Protein AF-A0A2E3HHB7-F1 (afdb_monomer_lite)

Secondary structure (DSSP, 8-state):
---HHHHHSTT-BTTTB-TTHHHHS-HHHHHHHHHHHHHHHHHHHHHHH--S--S----

Foldseek 3Di:
DQDPVQCVDPLDDVQQGTPVCSVVDDPVSSVVSVVVVVVVVVVVVVVVVPPPDDPDDDD

pLDDT: mean 81.06, std 13.16, range [50.47, 94.12]

Sequence (59 aa):
PISEEEKASEKFQLGVSCPKCFDESSPEQKARFAERQKQIELARARGCQHRGQNPRKPS

Radius of gyration: 17.81 Å; chains: 1; bounding box: 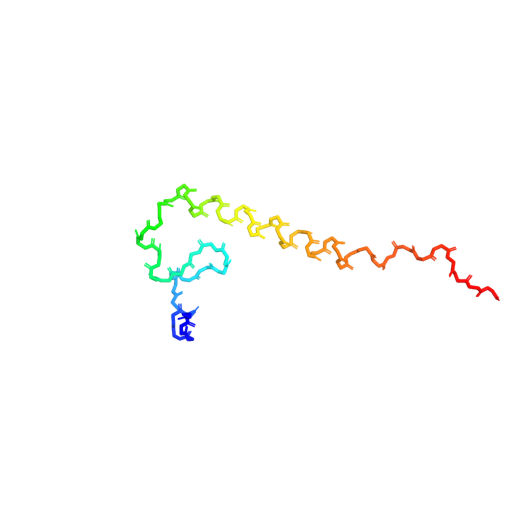37×26×50 Å

Structure (mmCIF, N/CA/C/O backbone):
data_AF-A0A2E3HHB7-F1
#
_entry.id   AF-A0A2E3HHB7-F1
#
loop_
_atom_site.group_PDB
_atom_site.id
_atom_site.type_symbol
_atom_site.label_atom_id
_atom_site.label_alt_id
_atom_site.label_comp_id
_atom_site.label_asym_id
_atom_site.label_entity_id
_atom_site.label_seq_id
_atom_site.pdbx_PDB_ins_code
_atom_site.Cartn_x
_atom_site.Cartn_y
_atom_site.Cartn_z
_atom_site.occupancy
_atom_site.B_iso_or_equiv
_atom_site.auth_seq_id
_atom_site.auth_comp_id
_atom_site.auth_asym_id
_atom_site.auth_atom_id
_atom_site.pdbx_PDB_model_num
ATOM 1 N N . PRO A 1 1 ? 3.388 -8.665 10.816 1.00 65.00 1 PRO A N 1
ATOM 2 C CA . PRO A 1 1 ? 3.012 -9.307 9.529 1.00 65.00 1 PRO A CA 1
ATOM 3 C C . PRO A 1 1 ? 1.478 -9.352 9.430 1.00 65.00 1 PRO A C 1
ATOM 5 O O . PRO A 1 1 ? 0.834 -9.503 10.464 1.00 65.00 1 PRO A O 1
ATOM 8 N N . ILE A 1 2 ? 0.902 -9.131 8.245 1.00 71.88 2 ILE A N 1
ATOM 9 C CA . ILE A 1 2 ? -0.558 -9.145 8.024 1.00 71.88 2 ILE A CA 1
ATOM 10 C C . ILE A 1 2 ? -1.005 -10.590 7.776 1.00 71.88 2 ILE A C 1
ATOM 12 O O . ILE A 1 2 ? -0.447 -11.244 6.891 1.00 71.88 2 ILE A O 1
ATOM 16 N N . SER A 1 3 ? -1.981 -11.066 8.555 1.00 83.88 3 SER A N 1
ATOM 17 C CA . SER A 1 3 ? -2.587 -12.397 8.401 1.00 83.88 3 SER A CA 1
ATOM 18 C C . SER A 1 3 ? -3.392 -12.503 7.102 1.00 83.88 3 SER A C 1
ATOM 20 O O . SER A 1 3 ? -3.752 -11.497 6.500 1.00 83.88 3 SER A O 1
ATOM 22 N N . GLU A 1 4 ? -3.686 -13.715 6.644 1.00 83.38 4 GLU A N 1
ATOM 23 C CA . GLU A 1 4 ? -4.427 -13.915 5.390 1.00 83.38 4 GLU A CA 1
ATOM 24 C C . GLU A 1 4 ? -5.886 -13.452 5.478 1.00 83.38 4 GLU A C 1
ATOM 26 O O . GLU A 1 4 ? -6.351 -12.775 4.566 1.00 83.38 4 GLU A O 1
ATOM 31 N N . GLU A 1 5 ? -6.560 -13.684 6.608 1.00 83.75 5 GLU A N 1
ATOM 32 C CA . GLU A 1 5 ? -7.892 -13.116 6.892 1.00 83.75 5 GLU A CA 1
ATOM 33 C C . GLU A 1 5 ? -7.907 -11.588 6.793 1.00 83.75 5 GLU A C 1
ATOM 35 O O . GLU A 1 5 ? -8.813 -10.990 6.221 1.00 83.75 5 GLU A O 1
ATOM 40 N N . GLU A 1 6 ? -6.843 -10.946 7.268 1.00 82.12 6 GLU A N 1
ATOM 41 C CA . GLU A 1 6 ? -6.702 -9.493 7.218 1.00 82.12 6 GLU A CA 1
ATOM 42 C C . GLU A 1 6 ? -6.533 -8.992 5.773 1.00 82.12 6 GLU A C 1
ATOM 44 O O . GLU A 1 6 ? -6.918 -7.868 5.470 1.00 82.12 6 GLU A O 1
ATOM 49 N N . LYS A 1 7 ? -5.995 -9.812 4.857 1.00 82.75 7 LYS A N 1
ATOM 50 C CA . LYS A 1 7 ? -5.936 -9.481 3.421 1.00 82.75 7 LYS A CA 1
ATOM 51 C C . LYS A 1 7 ? -7.280 -9.653 2.718 1.00 82.75 7 LYS A C 1
ATOM 53 O O . LYS A 1 7 ? -7.485 -9.034 1.680 1.00 82.75 7 LYS A O 1
ATOM 58 N N . ALA A 1 8 ? -8.157 -10.499 3.256 1.00 85.56 8 ALA A N 1
ATOM 59 C CA . ALA A 1 8 ? -9.501 -10.723 2.730 1.00 85.56 8 ALA A CA 1
ATOM 60 C C . ALA A 1 8 ? -10.503 -9.644 3.178 1.00 85.56 8 ALA A C 1
ATOM 62 O O . ALA A 1 8 ? -11.603 -9.563 2.639 1.00 85.56 8 ALA A O 1
ATOM 63 N N . SER A 1 9 ? -10.133 -8.811 4.154 1.00 86.75 9 SER A N 1
ATOM 64 C CA . SER A 1 9 ? -10.970 -7.712 4.625 1.00 86.75 9 SER A CA 1
ATOM 65 C C . SER A 1 9 ? -11.138 -6.629 3.556 1.00 86.75 9 SER A C 1
ATOM 67 O O . SER A 1 9 ? -10.180 -6.247 2.890 1.00 86.75 9 SER A O 1
ATOM 69 N N . GLU A 1 10 ? -12.331 -6.040 3.464 1.00 85.56 10 GLU A N 1
ATOM 70 C CA . GLU A 1 10 ? -12.636 -4.921 2.553 1.00 85.56 10 GLU A CA 1
ATOM 71 C C . GLU A 1 10 ? -11.774 -3.675 2.826 1.00 85.56 10 GLU A C 1
ATOM 73 O O . GLU A 1 10 ? -11.586 -2.822 1.961 1.00 85.56 10 GLU A O 1
ATOM 78 N N . LYS A 1 11 ? -11.215 -3.577 4.039 1.00 87.62 11 LYS A N 1
ATOM 79 C CA . LYS A 1 11 ? -10.297 -2.508 4.451 1.00 87.62 11 LYS A CA 1
ATO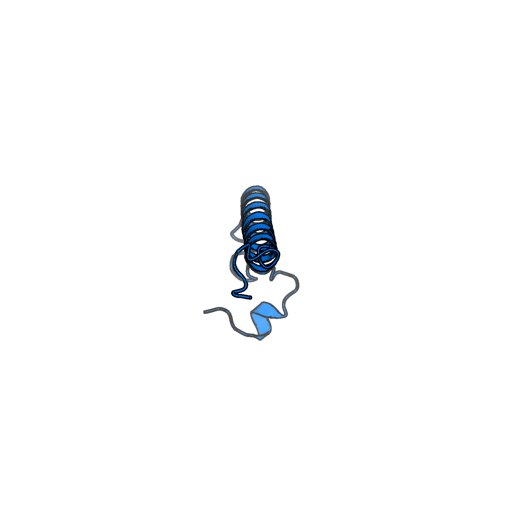M 80 C C . LYS A 1 11 ? -8.861 -2.720 3.955 1.00 87.62 11 LYS A C 1
ATOM 82 O O . LYS A 1 11 ? -8.017 -1.842 4.143 1.00 87.62 11 LYS A O 1
ATOM 87 N N . PHE A 1 12 ? -8.544 -3.880 3.376 1.00 89.81 12 PHE A N 1
ATOM 88 C CA . PHE A 1 12 ? -7.223 -4.164 2.831 1.00 89.81 12 PHE A CA 1
ATOM 89 C C . PHE A 1 12 ? -7.114 -3.692 1.385 1.00 89.81 12 PHE A C 1
ATOM 91 O O . PHE A 1 12 ? -7.813 -4.159 0.492 1.00 89.81 12 PHE A O 1
ATOM 98 N N . GLN A 1 13 ? -6.148 -2.816 1.135 1.00 88.38 13 GLN A N 1
ATOM 99 C CA . GLN A 1 13 ? -5.785 -2.393 -0.205 1.00 88.38 13 GLN A CA 1
ATOM 100 C C . GLN A 1 13 ? -4.265 -2.422 -0.337 1.00 88.38 13 GLN A C 1
ATOM 102 O O . GLN A 1 13 ? -3.541 -1.689 0.344 1.00 88.38 13 GLN A O 1
ATOM 107 N N . LEU A 1 14 ? -3.771 -3.302 -1.209 1.00 86.69 14 LEU A N 1
ATOM 108 C CA . LEU A 1 14 ? -2.347 -3.590 -1.348 1.00 86.69 14 LEU A CA 1
ATOM 109 C C . LEU A 1 14 ? -1.541 -2.314 -1.633 1.00 86.69 14 LEU A C 1
ATOM 111 O O . LEU A 1 14 ? -1.751 -1.647 -2.641 1.00 86.69 14 LEU A O 1
ATOM 115 N N . GLY A 1 15 ? -0.589 -1.999 -0.751 1.00 86.50 15 GLY A N 1
ATOM 116 C CA . GLY A 1 15 ? 0.257 -0.807 -0.867 1.00 86.50 15 GLY A CA 1
ATOM 117 C C . GLY A 1 15 ? -0.431 0.512 -0.503 1.00 86.50 15 GLY A C 1
ATOM 118 O O . GLY A 1 15 ? 0.217 1.550 -0.598 1.00 86.50 15 GLY A O 1
ATOM 119 N N . VAL A 1 16 ? -1.696 0.473 -0.068 1.00 90.12 16 VAL A N 1
ATOM 120 C CA . VAL A 1 16 ? -2.503 1.651 0.287 1.00 90.12 16 VAL A CA 1
ATOM 121 C C . VAL A 1 16 ? -2.921 1.631 1.752 1.00 90.12 16 VAL A C 1
ATOM 123 O O . VAL A 1 16 ? -2.664 2.591 2.467 1.00 90.12 16 VAL A O 1
ATOM 126 N N . SER A 1 17 ? -3.539 0.549 2.226 1.00 90.25 17 SER A N 1
ATOM 127 C CA . SER A 1 17 ? -3.920 0.411 3.636 1.00 90.25 17 SER A CA 1
ATOM 128 C C . SER A 1 17 ? -4.127 -1.051 4.024 1.00 90.25 17 SER A C 1
ATOM 130 O O . SER A 1 17 ? -4.440 -1.890 3.184 1.00 90.25 17 SER A O 1
ATOM 132 N N . CYS A 1 18 ? -3.925 -1.369 5.299 1.00 88.88 18 CYS A N 1
ATOM 133 C CA . CYS A 1 18 ? -4.279 -2.662 5.879 1.00 88.88 18 CYS A CA 1
ATOM 134 C C . CYS A 1 18 ? -5.414 -2.473 6.891 1.00 88.88 18 CYS A C 1
ATOM 136 O O . CYS A 1 18 ? -5.560 -1.361 7.389 1.00 88.88 18 CYS A O 1
ATOM 138 N N . PRO A 1 19 ? -6.187 -3.512 7.249 1.00 88.06 19 PRO A N 1
ATOM 139 C CA . PRO A 1 19 ? -7.314 -3.369 8.177 1.00 88.06 19 PRO A CA 1
ATOM 140 C C . PRO A 1 19 ? -6.932 -2.737 9.519 1.00 88.06 19 PRO A C 1
ATOM 142 O O . PRO A 1 19 ? -7.726 -1.981 10.069 1.00 88.06 19 PRO A O 1
ATOM 145 N N . LYS A 1 20 ? -5.701 -2.965 9.998 1.00 85.56 20 LYS A N 1
ATOM 146 C CA . LYS A 1 20 ? -5.180 -2.345 11.226 1.00 85.56 20 LYS A CA 1
ATOM 147 C C . LYS A 1 20 ? -4.923 -0.848 11.059 1.00 85.56 20 LYS A C 1
ATOM 149 O O . LYS A 1 20 ? -5.423 -0.051 11.837 1.00 85.56 20 LYS A O 1
ATOM 154 N N . CYS A 1 21 ? -4.221 -0.466 9.995 1.00 85.62 21 CYS A N 1
ATOM 155 C CA . CYS A 1 21 ? -3.873 0.930 9.742 1.00 85.62 21 CYS A CA 1
ATOM 156 C C . CYS A 1 21 ? -4.976 1.704 9.012 1.00 85.62 21 CYS A C 1
ATOM 158 O O . CYS A 1 21 ? -4.825 2.900 8.801 1.00 85.62 21 CYS A O 1
ATOM 160 N N . PHE A 1 22 ? -6.061 1.062 8.571 1.00 86.69 22 PHE A N 1
ATOM 161 C CA . PHE A 1 22 ? -7.138 1.727 7.839 1.00 86.69 22 PHE A CA 1
ATOM 162 C C . PHE A 1 22 ? -7.813 2.793 8.700 1.00 86.69 22 PHE A C 1
ATOM 164 O O . PHE A 1 22 ? -8.165 3.845 8.172 1.00 86.69 22 PHE A O 1
ATOM 171 N N . ASP A 1 23 ? -7.973 2.527 9.994 1.00 87.00 23 ASP A N 1
ATOM 172 C CA . ASP A 1 23 ? -8.545 3.477 10.952 1.00 87.00 23 ASP A CA 1
ATOM 173 C C . ASP A 1 23 ? -7.538 4.578 11.326 1.00 87.00 23 ASP A C 1
ATOM 175 O O . ASP A 1 23 ? -7.887 5.748 11.417 1.00 87.00 23 ASP A O 1
ATOM 179 N N . GLU A 1 24 ? -6.258 4.215 11.439 1.00 87.88 24 GLU A N 1
ATOM 180 C CA . GLU A 1 24 ? -5.167 5.140 11.777 1.00 87.88 24 GLU A CA 1
ATOM 181 C C . GLU A 1 24 ? -4.755 6.055 10.607 1.00 87.88 24 GLU A C 1
ATOM 183 O O . GLU A 1 24 ? -4.168 7.115 10.812 1.00 87.88 24 GLU A O 1
ATOM 188 N N . SER A 1 25 ? -5.023 5.642 9.365 1.00 87.44 25 SER A N 1
ATOM 189 C CA . SER A 1 25 ? -4.622 6.374 8.162 1.00 87.44 25 SER A CA 1
ATOM 190 C C . SER A 1 25 ? -5.715 7.340 7.724 1.00 87.44 25 SER A C 1
ATOM 192 O O . SER A 1 25 ? -6.799 6.927 7.300 1.00 87.44 25 SER A O 1
ATOM 194 N N . SER A 1 26 ? -5.385 8.627 7.697 1.00 90.69 26 SER A N 1
ATOM 195 C CA . SER A 1 26 ? -6.259 9.663 7.152 1.00 90.69 26 SER A CA 1
ATOM 196 C C . SER A 1 26 ? -6.517 9.464 5.650 1.00 90.69 26 SER A C 1
ATOM 198 O O . SER A 1 26 ? -5.675 8.904 4.935 1.00 90.69 26 SER A O 1
ATOM 200 N N . PRO A 1 27 ? -7.650 9.962 5.121 1.00 89.75 27 PRO A N 1
ATOM 201 C CA . PRO A 1 27 ? -7.976 9.859 3.696 1.00 89.75 27 PRO A CA 1
ATOM 202 C C . PRO A 1 27 ? -6.885 10.448 2.786 1.00 89.75 27 PRO A C 1
ATOM 204 O O . PRO A 1 27 ? -6.568 9.864 1.751 1.00 89.75 27 PRO A O 1
ATOM 207 N N . GLU A 1 28 ? -6.233 11.537 3.200 1.00 92.12 28 GLU A N 1
ATOM 208 C CA . GLU A 1 28 ? -5.103 12.128 2.466 1.00 92.12 28 GLU A CA 1
ATOM 209 C C . GLU A 1 28 ? -3.882 11.200 2.399 1.00 92.12 28 GLU A C 1
ATOM 211 O O . GLU A 1 28 ? -3.232 11.087 1.358 1.00 92.12 28 GLU A O 1
ATOM 216 N N . GLN A 1 29 ? -3.572 10.487 3.486 1.00 91.06 29 GLN A N 1
ATOM 217 C CA . GLN A 1 29 ? -2.468 9.523 3.500 1.00 91.06 29 GLN A CA 1
ATOM 218 C C . GLN A 1 29 ? -2.774 8.342 2.578 1.00 91.06 29 GLN A C 1
ATOM 220 O O . GLN A 1 29 ? -1.923 7.959 1.776 1.00 91.06 29 GLN A O 1
ATOM 225 N N . LYS A 1 30 ? -4.011 7.827 2.619 1.00 90.94 30 LYS A N 1
ATOM 226 C CA . LYS A 1 30 ? -4.477 6.768 1.711 1.00 90.94 30 LYS A CA 1
ATOM 227 C C . LYS A 1 30 ? -4.347 7.192 0.246 1.00 90.94 30 LYS A C 1
ATOM 229 O O . LYS A 1 30 ? -3.820 6.425 -0.556 1.00 90.94 30 LYS A O 1
ATOM 234 N N . ALA A 1 31 ? -4.735 8.421 -0.100 1.00 92.62 31 ALA A N 1
ATOM 235 C CA . ALA A 1 31 ? -4.586 8.943 -1.459 1.00 92.62 31 ALA A CA 1
ATOM 236 C C . ALA A 1 31 ? -3.114 8.971 -1.914 1.00 92.62 31 ALA A C 1
ATOM 238 O O . ALA A 1 31 ? -2.788 8.486 -3.000 1.00 92.62 31 ALA A O 1
ATOM 239 N N . ARG A 1 32 ? -2.203 9.450 -1.055 1.00 94.06 32 ARG A N 1
ATOM 240 C CA . ARG A 1 32 ? -0.756 9.456 -1.338 1.00 94.06 32 ARG A CA 1
ATOM 241 C C . ARG A 1 32 ? -0.188 8.047 -1.515 1.00 94.06 32 ARG A C 1
ATOM 243 O O . ARG A 1 32 ? 0.635 7.821 -2.403 1.00 94.06 32 ARG A O 1
ATOM 250 N N . PHE A 1 33 ? -0.613 7.089 -0.693 1.00 93.25 33 PHE A N 1
ATOM 251 C CA . PHE A 1 33 ? -0.176 5.697 -0.816 1.00 93.25 33 PHE A CA 1
ATOM 252 C C . PHE A 1 33 ? -0.705 5.038 -2.094 1.00 93.25 33 PHE A C 1
ATOM 254 O O . PHE A 1 33 ? 0.056 4.354 -2.779 1.00 93.25 33 PHE A O 1
ATOM 261 N N . ALA A 1 34 ? -1.959 5.306 -2.467 1.00 92.75 34 ALA A N 1
ATOM 262 C CA . ALA A 1 34 ? -2.547 4.847 -3.724 1.00 92.75 34 ALA A CA 1
ATOM 263 C C . ALA A 1 34 ? -1.799 5.391 -4.945 1.00 92.75 34 ALA A C 1
ATOM 265 O O . ALA A 1 34 ? -1.479 4.631 -5.860 1.00 92.75 34 ALA A O 1
ATOM 266 N N . GLU A 1 35 ? -1.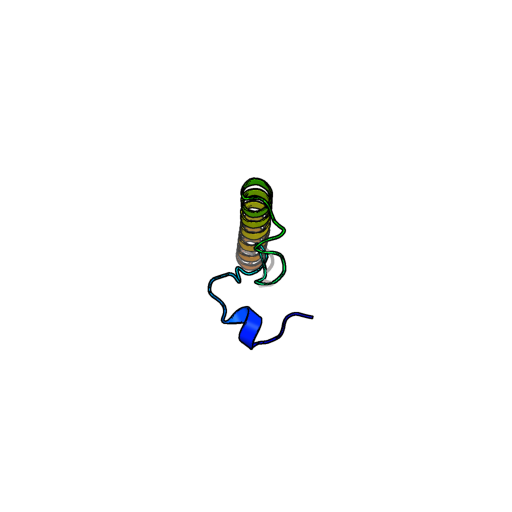449 6.679 -4.944 1.00 94.12 35 GLU A N 1
ATOM 267 C CA . GLU A 1 35 ? -0.649 7.266 -6.019 1.00 94.12 35 GLU A CA 1
ATOM 268 C C . GLU A 1 35 ? 0.735 6.612 -6.107 1.00 94.12 35 GLU A C 1
ATOM 270 O O . GLU A 1 35 ? 1.150 6.183 -7.186 1.00 94.12 35 GLU A O 1
ATOM 275 N N . ARG A 1 36 ? 1.429 6.456 -4.972 1.00 93.44 36 ARG A N 1
ATOM 276 C CA . ARG A 1 36 ? 2.729 5.776 -4.925 1.00 93.44 36 ARG A CA 1
ATOM 277 C C . ARG A 1 36 ? 2.636 4.351 -5.468 1.00 93.44 36 ARG A C 1
ATOM 279 O O . ARG A 1 36 ? 3.485 3.951 -6.263 1.00 93.44 36 ARG A O 1
ATOM 286 N N . GLN A 1 37 ? 1.626 3.591 -5.051 1.00 94.00 37 GLN A N 1
ATOM 287 C CA . GLN A 1 37 ? 1.424 2.223 -5.518 1.00 94.00 37 GLN A CA 1
ATOM 288 C C . GLN A 1 37 ? 1.176 2.188 -7.028 1.00 94.00 37 GLN A C 1
ATOM 290 O O . GLN A 1 37 ? 1.841 1.430 -7.730 1.00 94.00 37 GLN A O 1
ATOM 295 N N . LYS A 1 38 ? 0.339 3.093 -7.547 1.00 91.44 38 LYS A N 1
ATOM 296 C CA . LYS A 1 38 ? 0.110 3.249 -8.987 1.00 91.44 38 LYS A CA 1
ATOM 297 C C . LYS A 1 38 ? 1.407 3.535 -9.746 1.00 91.44 38 LYS A C 1
ATOM 299 O O . LYS A 1 38 ? 1.645 2.928 -10.785 1.00 91.44 38 LYS A O 1
ATOM 304 N N . GLN A 1 39 ? 2.272 4.419 -9.243 1.00 92.38 39 GLN A N 1
ATOM 305 C CA . GLN A 1 39 ? 3.570 4.689 -9.878 1.00 92.38 39 GLN A CA 1
ATOM 306 C C . GLN A 1 39 ? 4.481 3.456 -9.877 1.00 92.38 39 GLN A C 1
ATOM 308 O O . GLN A 1 39 ? 5.158 3.200 -10.871 1.00 92.38 39 GLN A O 1
ATOM 313 N N . ILE A 1 40 ?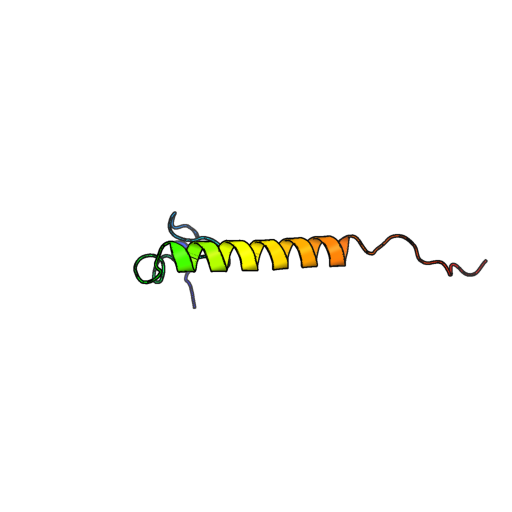 4.477 2.662 -8.803 1.00 89.56 40 ILE A N 1
ATOM 314 C CA . ILE A 1 40 ? 5.231 1.403 -8.730 1.00 89.56 40 ILE A CA 1
ATOM 315 C C . ILE A 1 40 ? 4.687 0.389 -9.739 1.00 89.56 40 ILE A C 1
ATOM 317 O O . ILE A 1 40 ? 5.471 -0.246 -10.439 1.00 89.56 40 ILE A O 1
ATOM 321 N N . GLU A 1 41 ? 3.369 0.239 -9.846 1.00 89.69 41 GLU A N 1
ATOM 322 C CA . GLU A 1 41 ? 2.738 -0.647 -10.827 1.00 89.69 41 GLU A CA 1
ATOM 323 C C . GLU A 1 41 ? 3.031 -0.203 -12.259 1.00 89.69 41 GLU A C 1
ATOM 325 O O . GLU A 1 41 ? 3.422 -1.024 -13.083 1.00 89.69 41 GLU A O 1
ATOM 330 N N . LEU A 1 42 ? 2.958 1.100 -12.540 1.00 89.06 42 LEU A N 1
ATOM 331 C CA . LEU A 1 42 ? 3.353 1.671 -13.827 1.00 89.06 42 LEU A CA 1
ATOM 332 C C . LEU A 1 42 ? 4.838 1.447 -14.118 1.00 89.06 42 LEU A C 1
ATOM 334 O O . LEU A 1 42 ? 5.191 1.113 -15.243 1.00 89.06 42 LEU A O 1
ATOM 338 N N . ALA A 1 43 ? 5.719 1.611 -13.131 1.00 86.38 43 ALA A N 1
ATOM 339 C CA . ALA A 1 43 ? 7.148 1.359 -13.286 1.00 86.38 43 ALA A CA 1
ATOM 340 C C . ALA A 1 43 ? 7.442 -0.130 -13.510 1.00 86.38 43 ALA A C 1
ATOM 342 O O . ALA A 1 43 ? 8.275 -0.459 -14.347 1.00 86.38 43 ALA A O 1
ATOM 343 N N . ARG A 1 44 ? 6.735 -1.035 -12.824 1.00 85.88 44 ARG A N 1
ATOM 344 C CA . ARG A 1 44 ? 6.810 -2.488 -13.050 1.00 85.88 44 ARG A CA 1
ATOM 345 C C . ARG A 1 44 ? 6.303 -2.864 -14.434 1.00 85.88 44 ARG A C 1
ATOM 347 O O . ARG A 1 44 ? 6.971 -3.626 -15.127 1.00 85.88 44 ARG A O 1
ATOM 354 N N . ALA A 1 45 ? 5.172 -2.293 -14.847 1.00 83.88 45 ALA A N 1
ATOM 355 C CA . ALA A 1 45 ? 4.627 -2.459 -16.184 1.00 83.88 45 ALA A CA 1
ATOM 356 C C . ALA A 1 45 ? 5.644 -1.976 -17.219 1.00 83.88 45 ALA A C 1
ATOM 358 O O . ALA A 1 45 ? 6.046 -2.765 -18.057 1.00 83.88 45 ALA A O 1
ATOM 359 N N . ARG A 1 46 ? 6.179 -0.754 -17.089 1.00 81.88 46 ARG A N 1
ATOM 360 C CA . ARG A 1 46 ? 7.229 -0.194 -17.966 1.00 81.88 46 ARG A CA 1
ATOM 361 C C . ARG A 1 46 ? 8.516 -1.022 -17.965 1.00 81.88 46 ARG A C 1
ATOM 363 O O . ARG A 1 46 ? 9.090 -1.243 -19.026 1.00 81.88 46 ARG A O 1
ATOM 370 N N . GLY A 1 47 ? 8.950 -1.504 -16.803 1.00 67.62 47 GLY A N 1
ATOM 371 C CA . GLY A 1 47 ? 10.111 -2.380 -16.644 1.00 67.62 47 GLY A CA 1
ATOM 372 C C . GLY A 1 47 ? 9.919 -3.750 -17.299 1.00 67.62 47 GLY A C 1
ATOM 373 O O . GLY A 1 47 ? 10.881 -4.322 -17.802 1.00 67.62 47 GLY A O 1
ATOM 374 N N . CYS A 1 48 ? 8.680 -4.244 -17.373 1.00 58.19 48 CYS A N 1
ATOM 375 C CA . CYS A 1 48 ? 8.323 -5.416 -18.177 1.00 58.19 48 CYS A CA 1
ATOM 376 C C . CYS A 1 48 ? 8.127 -5.074 -19.665 1.00 58.19 48 CYS A C 1
ATOM 378 O O . CYS A 1 48 ? 8.435 -5.891 -20.527 1.00 58.19 48 CYS A O 1
ATOM 380 N N . GLN A 1 49 ? 7.652 -3.868 -19.982 1.00 58.19 49 GLN A N 1
ATOM 381 C CA . GLN A 1 49 ? 7.346 -3.419 -21.344 1.00 58.19 49 GLN A CA 1
ATOM 382 C C . GLN A 1 49 ? 8.603 -3.005 -22.124 1.00 58.19 49 GLN A C 1
ATOM 384 O O . GLN A 1 49 ? 8.562 -2.920 -23.348 1.00 58.19 49 GLN A O 1
ATOM 389 N N . HIS A 1 50 ? 9.751 -2.837 -21.457 1.00 54.44 50 HIS A N 1
ATOM 390 C CA . HIS A 1 50 ? 11.054 -2.621 -22.094 1.00 54.44 50 HIS A CA 1
ATOM 391 C C . HIS A 1 50 ? 11.724 -3.940 -22.542 1.00 54.44 50 HIS A C 1
ATOM 393 O O . HIS A 1 50 ? 12.912 -4.173 -22.329 1.00 54.44 50 HIS A O 1
ATOM 399 N N . ARG A 1 51 ? 10.960 -4.837 -23.174 1.00 56.62 51 ARG A N 1
ATOM 400 C CA . ARG A 1 51 ? 11.472 -5.998 -23.926 1.00 56.62 51 ARG A CA 1
ATOM 401 C C . ARG A 1 51 ? 10.962 -5.935 -2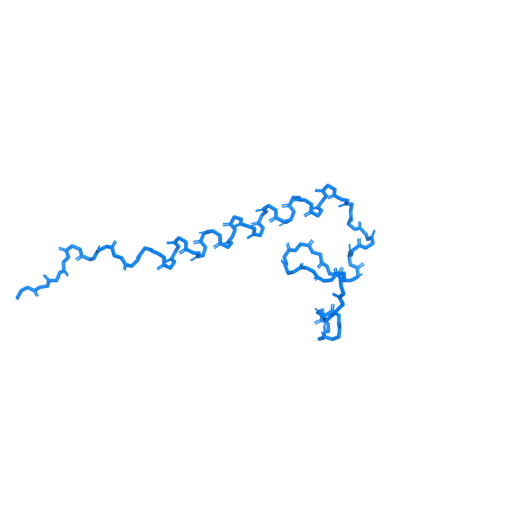5.367 1.00 56.62 51 ARG A C 1
ATOM 403 O O . ARG A 1 51 ? 10.226 -6.790 -25.836 1.00 56.62 51 ARG A O 1
ATOM 410 N N . GLY A 1 52 ? 11.399 -4.894 -26.063 1.00 60.19 52 GLY A N 1
ATOM 411 C CA . GLY A 1 52 ? 11.311 -4.720 -27.512 1.00 60.19 52 GLY A CA 1
ATOM 412 C C . GLY A 1 52 ? 11.982 -3.387 -27.838 1.00 60.19 52 GLY A C 1
ATOM 413 O O . GLY A 1 52 ? 11.388 -2.343 -27.632 1.00 60.19 52 GLY A O 1
ATOM 414 N N . GLN A 1 53 ? 13.246 -3.309 -28.242 1.00 54.25 53 GLN A N 1
ATOM 415 C CA . GLN A 1 53 ? 13.967 -4.132 -29.205 1.00 54.25 53 GLN A CA 1
ATOM 416 C C . GLN A 1 53 ? 15.416 -4.323 -28.735 1.00 54.25 53 GLN A C 1
ATOM 418 O O . GLN A 1 53 ? 16.037 -3.394 -28.231 1.00 54.25 53 GLN A O 1
ATOM 423 N N . ASN A 1 54 ? 15.967 -5.522 -28.924 1.00 58.91 54 ASN A N 1
ATOM 424 C CA . ASN A 1 54 ? 17.410 -5.740 -28.875 1.00 58.91 54 ASN A CA 1
ATOM 425 C C . ASN A 1 54 ? 17.993 -5.342 -30.249 1.00 58.91 54 ASN A C 1
ATOM 427 O O . ASN A 1 54 ? 17.760 -6.089 -31.200 1.00 58.91 54 ASN A O 1
ATOM 431 N N . PRO A 1 55 ? 18.739 -4.227 -30.403 1.00 59.88 55 PRO A N 1
ATOM 432 C CA . PRO A 1 55 ? 19.334 -3.851 -31.689 1.00 59.88 55 PRO A CA 1
ATOM 433 C C . PRO A 1 55 ? 20.516 -4.746 -32.104 1.00 59.88 55 PRO A C 1
ATOM 435 O O . PRO A 1 55 ? 21.119 -4.516 -33.145 1.00 59.88 55 PRO A O 1
ATOM 438 N N . ARG A 1 56 ? 20.875 -5.771 -31.316 1.00 59.81 56 ARG A N 1
ATOM 439 C CA . ARG A 1 56 ? 21.965 -6.704 -31.629 1.00 59.81 56 ARG A CA 1
ATOM 440 C C . ARG A 1 56 ? 21.500 -8.155 -31.532 1.00 59.81 56 ARG A C 1
ATOM 442 O O . ARG A 1 56 ? 21.774 -8.843 -30.549 1.00 59.81 56 ARG A O 1
ATOM 449 N N . LYS A 1 57 ? 20.799 -8.635 -32.560 1.00 50.47 57 LYS A N 1
ATOM 450 C CA . LYS A 1 57 ? 20.874 -10.059 -32.926 1.00 50.47 57 LYS A CA 1
ATOM 451 C C . LYS A 1 57 ? 22.162 -10.241 -33.749 1.00 50.47 57 LYS A C 1
ATOM 453 O O . LYS A 1 57 ? 22.346 -9.449 -34.671 1.00 50.47 57 LYS A O 1
ATOM 458 N N . PRO A 1 58 ? 23.063 -11.190 -33.435 1.00 59.00 58 PRO A N 1
ATOM 459 C CA . PRO A 1 58 ? 24.111 -11.553 -34.378 1.00 59.00 58 PRO A CA 1
ATOM 460 C C . PRO A 1 58 ? 23.443 -12.280 -35.553 1.00 59.00 58 PRO A C 1
ATOM 462 O O . PRO A 1 58 ? 22.543 -13.0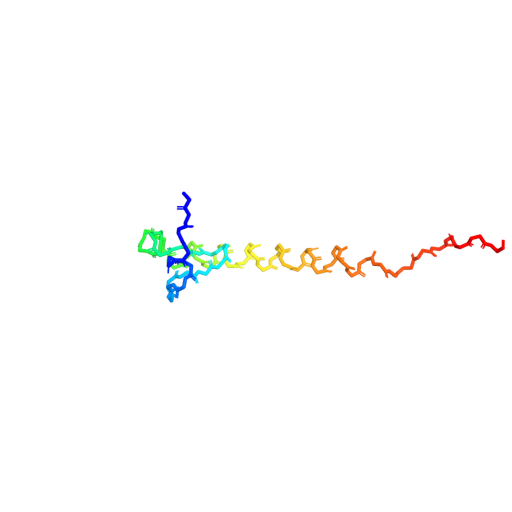98 -35.335 1.00 59.00 58 PRO A O 1
ATOM 465 N N . SER A 1 59 ? 23.821 -11.890 -36.769 1.00 58.62 59 SER A N 1
ATOM 466 C CA . SER A 1 59 ? 23.479 -12.615 -37.994 1.00 58.62 59 SER A CA 1
ATOM 467 C C . SER A 1 59 ? 24.309 -13.884 -38.128 1.00 58.62 59 SER A C 1
ATOM 469 O O . SER A 1 59 ? 25.363 -13.970 -37.457 1.00 58.62 59 SER A O 1
#